Protein AF-A0A1V5QJ56-F1 (afdb_monomer)

Structure (mmCIF, N/CA/C/O backbone):
data_AF-A0A1V5QJ56-F1
#
_entry.id   AF-A0A1V5QJ56-F1
#
loop_
_atom_site.group_PDB
_atom_site.id
_atom_site.type_symbol
_atom_site.label_atom_id
_atom_site.label_alt_id
_atom_site.label_comp_id
_atom_site.label_asym_id
_atom_site.label_entity_id
_atom_site.label_seq_id
_atom_site.pdbx_PDB_ins_code
_atom_site.Cartn_x
_atom_site.Cartn_y
_atom_site.Cartn_z
_atom_site.occupancy
_atom_site.B_iso_or_equiv
_atom_site.auth_seq_id
_atom_site.auth_comp_id
_atom_site.auth_asym_id
_atom_site.auth_atom_id
_atom_site.pdbx_PDB_model_num
ATOM 1 N N . MET A 1 1 ? -14.984 8.067 2.468 1.00 71.88 1 MET A N 1
ATOM 2 C CA . MET A 1 1 ? -14.619 6.784 3.103 1.00 71.88 1 MET A CA 1
ATOM 3 C C . MET A 1 1 ? -14.976 6.871 4.577 1.00 71.88 1 MET A C 1
ATOM 5 O O . MET A 1 1 ? -14.774 7.929 5.167 1.00 71.88 1 MET A O 1
ATOM 9 N N . LYS A 1 2 ? -15.603 5.837 5.146 1.00 90.75 2 LYS A N 1
ATOM 10 C CA . LYS A 1 2 ? -15.936 5.824 6.579 1.00 90.75 2 LYS A CA 1
ATOM 11 C C . LYS A 1 2 ? -14.743 5.266 7.342 1.00 90.75 2 LYS A C 1
ATOM 13 O O . LYS A 1 2 ? -14.148 4.298 6.891 1.00 90.75 2 LYS A O 1
ATOM 18 N N . LYS A 1 3 ? -14.412 5.871 8.477 1.00 95.69 3 LYS A N 1
ATOM 19 C CA . LYS A 1 3 ? -13.361 5.386 9.371 1.00 95.69 3 LYS A CA 1
ATOM 20 C C . LYS A 1 3 ? -13.982 4.612 10.526 1.00 95.69 3 LYS A C 1
ATOM 22 O O . LYS A 1 3 ? -15.116 4.888 10.922 1.00 95.69 3 LYS A O 1
ATOM 27 N N . ILE A 1 4 ? -13.234 3.651 11.040 1.00 97.38 4 ILE A N 1
ATOM 28 C CA . ILE A 1 4 ? -13.479 3.000 12.321 1.00 97.38 4 ILE A CA 1
ATOM 29 C C . ILE A 1 4 ? -12.222 3.115 13.173 1.00 97.38 4 ILE A C 1
ATOM 31 O O . ILE A 1 4 ? -11.107 3.195 12.662 1.00 97.38 4 ILE A O 1
ATOM 35 N N . TYR A 1 5 ? -12.431 3.131 14.477 1.00 97.94 5 TYR A N 1
ATOM 36 C CA . TYR A 1 5 ? -11.402 3.370 15.472 1.00 97.94 5 TYR A CA 1
ATOM 37 C C . TYR A 1 5 ? -11.338 2.150 16.372 1.00 97.94 5 TYR A C 1
ATOM 39 O O . TYR A 1 5 ? -12.340 1.794 16.997 1.00 97.94 5 TYR A O 1
ATOM 47 N N . ALA A 1 6 ? -10.196 1.476 16.388 1.00 97.75 6 ALA A N 1
ATOM 48 C CA . ALA A 1 6 ? -10.000 0.266 17.157 1.00 97.75 6 ALA A CA 1
ATOM 49 C C . ALA A 1 6 ? -9.249 0.569 18.449 1.00 97.75 6 ALA A C 1
ATOM 51 O O . ALA A 1 6 ? -8.150 1.120 18.434 1.00 97.75 6 ALA A O 1
ATOM 52 N N . VAL A 1 7 ? -9.833 0.143 19.563 1.00 97.50 7 VAL A N 1
ATOM 53 C CA . VAL A 1 7 ? -9.115 0.022 20.831 1.00 97.50 7 VAL A CA 1
ATOM 54 C C . VAL A 1 7 ? -8.505 -1.369 20.865 1.00 97.50 7 VAL A C 1
ATOM 56 O O . VAL A 1 7 ? -9.205 -2.366 20.662 1.00 97.50 7 VAL A O 1
ATOM 59 N N . ASN A 1 8 ? -7.206 -1.440 21.116 1.00 96.81 8 ASN A N 1
ATOM 60 C CA . ASN A 1 8 ? -6.444 -2.678 21.179 1.00 96.81 8 ASN A CA 1
ATOM 61 C C . ASN A 1 8 ? -5.647 -2.745 22.494 1.00 96.81 8 ASN A C 1
ATOM 63 O O . ASN A 1 8 ? -5.526 -1.755 23.215 1.00 96.81 8 ASN A O 1
ATOM 67 N N . SER A 1 9 ? -5.181 -3.938 22.852 1.00 95.88 9 SER A N 1
ATOM 68 C CA . SER A 1 9 ? -4.473 -4.199 24.111 1.00 95.88 9 SER A CA 1
ATOM 69 C C . SER A 1 9 ? -3.465 -5.330 23.941 1.00 95.88 9 SER A C 1
ATOM 71 O O . SER A 1 9 ? -3.607 -6.180 23.054 1.00 95.88 9 SER A O 1
ATOM 73 N N . GLY A 1 10 ? -2.461 -5.346 24.817 1.00 93.25 10 GLY A N 1
ATOM 74 C CA . GLY A 1 10 ? -1.349 -6.287 24.776 1.00 93.25 10 GLY A CA 1
ATOM 75 C C . GLY 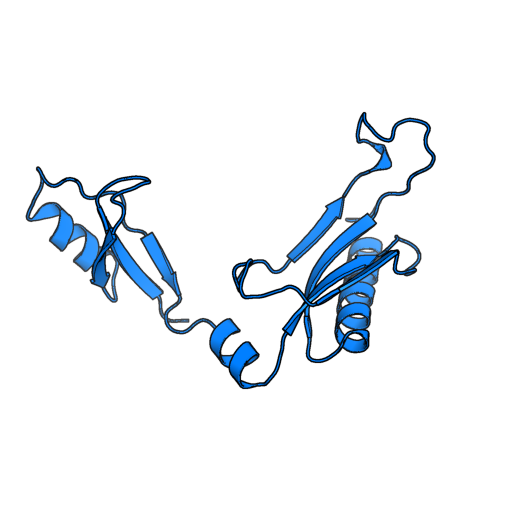A 1 10 ? -0.291 -5.900 23.743 1.00 93.25 10 GLY A C 1
ATOM 76 O O . GLY A 1 10 ? -0.356 -4.857 23.096 1.00 93.25 10 GLY A O 1
ATOM 77 N N . CYS A 1 11 ? 0.712 -6.752 23.574 1.00 89.94 11 CYS A N 1
ATOM 78 C CA . CYS A 1 11 ? 1.814 -6.548 22.648 1.00 89.94 11 CYS A CA 1
ATOM 79 C C . CYS A 1 11 ? 2.239 -7.874 22.010 1.00 89.94 11 CYS A C 1
ATOM 81 O O . CYS A 1 11 ? 2.139 -8.936 22.620 1.00 89.94 11 CYS A O 1
ATOM 83 N N . TYR A 1 12 ? 2.741 -7.807 20.777 1.00 84.94 12 TYR A N 1
ATOM 84 C CA . TYR A 1 12 ? 3.377 -8.908 20.044 1.00 84.94 12 TYR A CA 1
ATOM 85 C C . TYR A 1 12 ? 2.607 -10.250 20.065 1.00 84.94 12 TYR A C 1
ATOM 87 O O . TYR A 1 12 ? 1.840 -10.525 19.148 1.00 84.94 12 TYR A O 1
ATOM 95 N N . SER A 1 13 ? 2.784 -11.074 21.104 1.00 89.94 13 SER A N 1
ATOM 96 C CA . SER A 1 13 ? 2.168 -12.400 21.255 1.00 89.94 13 SER A CA 1
ATOM 97 C C . SER A 1 13 ? 0.754 -12.397 21.849 1.00 89.94 13 SER A C 1
ATOM 99 O O . SER A 1 13 ? 0.063 -13.406 21.728 1.00 89.94 13 SER A O 1
ATOM 101 N N . ASN A 1 14 ? 0.320 -11.324 22.520 1.00 91.62 14 ASN A N 1
ATOM 102 C CA . ASN A 1 14 ? -1.020 -11.226 23.125 1.00 91.62 14 ASN A CA 1
ATOM 103 C C . ASN A 1 14 ? -1.822 -10.002 22.646 1.00 91.62 14 ASN A C 1
ATOM 105 O O . ASN A 1 14 ? -2.818 -9.636 23.277 1.00 91.62 14 ASN A O 1
ATOM 109 N N . TYR A 1 15 ? -1.388 -9.389 21.540 1.00 94.81 15 TYR A N 1
ATOM 110 C CA . TYR A 1 15 ? -2.109 -8.297 20.895 1.00 94.81 15 TYR A CA 1
ATOM 111 C C . TYR A 1 15 ? -3.522 -8.739 20.494 1.00 94.81 15 TYR A C 1
ATOM 113 O O . TYR A 1 15 ? -3.707 -9.795 19.882 1.00 94.81 15 TYR A O 1
ATOM 121 N N . ARG A 1 16 ? -4.523 -7.917 20.819 1.00 94.81 16 ARG A N 1
ATOM 122 C CA . ARG A 1 16 ? -5.921 -8.150 20.440 1.00 94.81 16 ARG A CA 1
ATOM 123 C C . ARG A 1 16 ? -6.686 -6.848 20.236 1.00 94.81 16 ARG A C 1
ATOM 125 O O . ARG A 1 16 ? -6.473 -5.879 20.962 1.00 94.81 16 ARG A O 1
ATOM 132 N N . ILE A 1 17 ? -7.648 -6.874 19.315 1.00 96.69 17 ILE A N 1
ATOM 133 C CA . ILE A 1 17 ? -8.679 -5.836 19.204 1.00 96.69 17 ILE A CA 1
ATOM 134 C C . ILE A 1 17 ? -9.714 -6.064 20.305 1.00 96.69 17 ILE A C 1
ATOM 136 O O . ILE A 1 17 ? -10.266 -7.156 20.430 1.00 96.69 17 ILE A O 1
ATOM 140 N N . VAL A 1 18 ? -9.972 -5.030 21.099 1.00 96.69 18 VAL A N 1
ATOM 141 C CA . VAL A 1 18 ? -10.925 -5.064 22.214 1.00 96.69 18 VAL A CA 1
ATOM 142 C C . VAL A 1 18 ? -12.287 -4.540 21.773 1.00 96.69 18 VAL A C 1
ATOM 144 O O . VAL A 1 18 ? -13.311 -5.147 22.079 1.00 96.69 18 VAL A O 1
ATOM 147 N N . ALA A 1 19 ? -12.308 -3.420 21.049 1.00 96.94 19 ALA A N 1
ATOM 148 C CA . ALA A 1 19 ? -13.539 -2.770 20.616 1.00 96.94 19 ALA A CA 1
ATOM 149 C C . ALA A 1 19 ? -13.328 -1.940 19.343 1.00 96.94 19 ALA A C 1
ATOM 151 O O . ALA A 1 19 ? -12.219 -1.485 19.061 1.00 96.94 19 ALA A O 1
ATOM 152 N N . LEU A 1 20 ? -14.413 -1.731 18.591 1.00 98.00 20 LEU A N 1
ATOM 153 C CA . LEU A 1 20 ? -14.453 -0.911 17.380 1.00 98.00 20 LEU A CA 1
ATOM 154 C C . LEU A 1 20 ? -15.501 0.194 17.533 1.00 98.00 20 LEU A C 1
ATOM 156 O O . LEU A 1 20 ? -16.638 -0.069 17.929 1.00 98.00 20 LEU A O 1
ATOM 160 N N . PHE A 1 21 ? -15.135 1.416 17.160 1.00 98.06 21 PHE A N 1
ATOM 161 C CA . PHE A 1 21 ? -15.982 2.601 17.266 1.00 98.06 21 PHE A CA 1
ATOM 162 C C . PHE A 1 21 ? -16.102 3.323 15.928 1.00 98.06 21 PHE A C 1
ATOM 164 O O . PHE A 1 21 ? -15.207 3.280 15.091 1.00 98.06 21 PHE A O 1
ATOM 171 N N . SER A 1 22 ? -17.219 4.022 15.731 1.00 97.06 22 SER A N 1
ATOM 172 C CA . SER A 1 22 ? -17.451 4.856 14.546 1.00 97.06 22 SER A CA 1
ATOM 173 C C . SER A 1 22 ? -16.870 6.268 14.665 1.00 97.06 22 SER A C 1
ATOM 175 O O . SER A 1 22 ? -16.850 6.991 13.673 1.00 97.06 22 SER A O 1
ATOM 177 N N . THR A 1 23 ? -16.461 6.686 15.867 1.00 96.88 23 THR A N 1
ATOM 178 C CA . THR A 1 23 ? -15.829 7.988 16.130 1.00 96.88 23 THR A CA 1
ATOM 179 C C . THR A 1 23 ? -14.667 7.814 17.115 1.00 96.88 23 THR A C 1
ATOM 181 O O . THR A 1 23 ? -14.726 6.899 17.948 1.00 96.88 23 THR A O 1
ATOM 184 N N . PRO A 1 24 ? -13.615 8.648 17.037 1.00 97.00 24 PRO A N 1
ATOM 185 C CA . PRO A 1 24 ? -12.453 8.519 17.912 1.00 97.00 24 PRO A CA 1
ATOM 186 C C . PRO A 1 24 ? -12.775 8.899 19.362 1.00 97.00 24 PRO A C 1
ATOM 188 O O . PRO A 1 24 ? -12.227 8.296 20.280 1.00 97.00 24 PRO A O 1
ATOM 191 N N . GLU A 1 25 ? -13.710 9.825 19.591 1.00 97.81 25 GLU A N 1
ATOM 192 C CA . GLU A 1 25 ? -14.078 10.289 20.936 1.00 97.81 25 GLU A CA 1
ATOM 193 C C . GLU A 1 25 ? -14.653 9.142 21.772 1.00 97.81 25 GLU A C 1
ATOM 195 O O . GLU A 1 25 ? -14.270 8.958 22.922 1.00 97.81 25 GLU A O 1
ATOM 200 N N . ARG A 1 26 ? -15.498 8.291 21.174 1.00 97.81 26 ARG A N 1
ATOM 201 C CA . ARG A 1 26 ? -16.074 7.130 21.872 1.00 97.81 26 ARG A CA 1
ATOM 202 C C . ARG A 1 26 ? -15.025 6.072 22.209 1.00 97.81 26 ARG A C 1
ATOM 204 O O . ARG A 1 26 ? -15.147 5.409 23.235 1.00 97.81 26 ARG A O 1
ATOM 211 N N . ALA A 1 27 ? -14.012 5.910 21.356 1.00 97.44 27 ALA A N 1
ATOM 212 C CA . ALA A 1 27 ? -12.888 5.021 21.634 1.00 97.44 27 ALA A CA 1
ATOM 213 C C . ALA A 1 27 ? -12.062 5.536 22.823 1.00 97.44 27 ALA A C 1
ATOM 215 O O . ALA A 1 27 ? -11.726 4.768 23.722 1.00 97.44 27 ALA A O 1
ATOM 216 N N . GLN A 1 28 ? -11.808 6.847 22.864 1.00 97.19 28 GLN A N 1
ATOM 217 C CA . GLN A 1 28 ? -11.095 7.495 23.964 1.00 97.19 28 GLN A CA 1
ATOM 218 C C . GLN A 1 28 ? -11.882 7.442 25.279 1.00 97.19 28 GLN A C 1
ATOM 220 O O . GLN A 1 28 ? -11.311 7.087 26.306 1.00 97.19 28 GLN A O 1
ATOM 225 N N . GLU A 1 29 ? -13.188 7.724 25.260 1.00 97.31 29 GLU A N 1
ATOM 226 C CA . GLU A 1 29 ? -14.067 7.590 26.433 1.00 97.31 29 GLU A CA 1
ATOM 227 C C . GLU A 1 29 ? -14.067 6.156 26.981 1.00 97.31 29 GLU A C 1
ATOM 229 O O . GLU A 1 29 ? -13.992 5.951 28.193 1.00 97.31 29 GLU A O 1
ATOM 234 N N . PHE A 1 30 ? -14.102 5.156 26.092 1.00 97.25 30 PHE A N 1
ATOM 235 C CA . PHE A 1 30 ? -14.030 3.747 26.473 1.00 97.25 30 PHE A CA 1
ATOM 236 C C . PHE A 1 30 ? -12.708 3.400 27.169 1.00 97.25 30 PHE A C 1
ATOM 238 O O . PHE A 1 30 ? -12.720 2.716 28.192 1.00 97.25 30 PHE A O 1
ATOM 245 N N . MET A 1 31 ? -11.577 3.888 26.650 1.00 96.75 31 MET A N 1
ATOM 246 C CA . MET A 1 31 ? -10.273 3.694 27.289 1.00 96.75 31 MET A CA 1
ATOM 247 C C . MET A 1 31 ? -10.190 4.417 28.638 1.00 96.75 31 MET A C 1
ATOM 249 O O . MET A 1 31 ? -9.750 3.835 29.625 1.00 96.75 31 MET A O 1
ATOM 253 N N . ALA A 1 32 ? -10.669 5.662 28.701 1.00 96.44 32 ALA A N 1
ATOM 254 C CA . ALA A 1 32 ? -10.630 6.490 29.903 1.00 96.44 32 ALA A CA 1
ATOM 255 C C . ALA A 1 32 ? -11.478 5.929 31.058 1.00 96.44 32 ALA A C 1
ATOM 257 O O . ALA A 1 32 ? -11.185 6.204 32.220 1.00 96.44 32 ALA A O 1
ATOM 258 N N . ALA A 1 33 ? -12.503 5.124 30.762 1.00 96.88 33 ALA A N 1
ATOM 259 C CA . ALA A 1 33 ? -13.312 4.451 31.777 1.00 96.88 33 ALA A CA 1
ATOM 260 C C . ALA A 1 33 ? -12.533 3.383 32.573 1.00 96.88 33 ALA A C 1
ATOM 262 O O . ALA A 1 33 ? -12.973 3.000 33.657 1.00 96.88 33 ALA A O 1
ATOM 263 N N . VAL A 1 34 ? -11.393 2.903 32.057 1.00 94.50 34 VAL A N 1
ATOM 264 C CA . VAL A 1 34 ? -10.532 1.909 32.717 1.00 94.50 34 VAL A CA 1
ATOM 265 C C . VAL A 1 34 ? -9.066 2.371 32.638 1.00 94.50 34 VAL A C 1
ATOM 267 O O . VAL A 1 34 ? -8.288 1.821 31.859 1.00 94.50 34 VAL A O 1
ATOM 270 N N . PRO A 1 35 ? -8.670 3.389 33.424 1.00 90.44 35 PRO A N 1
ATOM 271 C CA . PRO A 1 35 ? -7.371 4.054 33.279 1.00 90.44 35 PRO A CA 1
ATOM 272 C C . PRO A 1 35 ? -6.167 3.149 33.582 1.00 90.44 35 PRO A C 1
ATOM 274 O O . PRO A 1 35 ? -5.085 3.393 33.061 1.00 90.44 35 PRO A O 1
ATOM 277 N N . ASP A 1 36 ? -6.360 2.094 34.379 1.00 93.69 36 ASP A N 1
ATOM 278 C CA . ASP A 1 36 ? -5.315 1.121 34.729 1.00 93.69 36 ASP A CA 1
ATOM 279 C C . ASP A 1 36 ? -5.252 -0.075 33.752 1.00 93.69 36 ASP A C 1
ATOM 281 O O . ASP A 1 36 ? -4.551 -1.057 34.004 1.00 93.69 36 ASP A O 1
ATOM 285 N N . SER A 1 37 ? -6.024 -0.039 32.658 1.00 90.88 37 SER A N 1
ATOM 286 C CA . SER A 1 37 ? -6.019 -1.085 31.630 1.00 90.88 37 SER A CA 1
ATOM 287 C C . SER A 1 37 ? -4.720 -1.085 30.821 1.00 90.88 37 SER A C 1
ATOM 289 O O . SER A 1 37 ? -4.062 -0.062 30.657 1.00 90.88 37 SER A O 1
ATOM 291 N N . ASP A 1 38 ? -4.404 -2.224 30.210 1.00 93.06 38 ASP A N 1
ATOM 292 C CA . ASP A 1 38 ? -3.288 -2.404 29.275 1.00 93.06 38 ASP A CA 1
ATOM 293 C C . ASP A 1 38 ? -3.649 -2.000 27.829 1.00 93.06 38 ASP A C 1
ATOM 295 O O . ASP A 1 38 ? -3.184 -2.616 26.865 1.00 93.06 38 ASP A O 1
ATOM 299 N N . TYR A 1 39 ? -4.528 -1.004 27.666 1.00 95.00 39 TYR A N 1
ATOM 300 C CA . TYR A 1 39 ? -4.883 -0.495 26.343 1.00 95.00 39 TYR A CA 1
ATOM 301 C C . TYR A 1 39 ? -3.695 0.239 25.718 1.00 95.00 39 TYR A C 1
ATOM 303 O O . TYR A 1 39 ? -3.020 1.021 26.385 1.00 95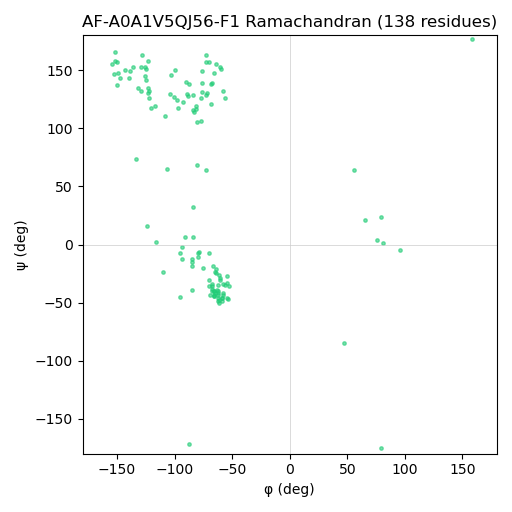.00 39 TYR A O 1
ATOM 311 N N . ASN A 1 40 ? -3.477 0.013 24.424 1.00 93.94 40 ASN A N 1
ATOM 312 C CA . ASN A 1 40 ? -2.573 0.839 23.627 1.00 93.94 40 ASN A CA 1
ATOM 313 C C . ASN A 1 40 ? -3.338 2.040 23.045 1.00 93.94 40 ASN A C 1
ATOM 315 O O . ASN A 1 40 ? -4.512 2.256 23.350 1.00 93.94 40 ASN A O 1
ATOM 319 N N . ASP A 1 41 ? -2.689 2.792 22.156 1.00 93.06 41 ASP A N 1
ATOM 320 C CA . ASP A 1 41 ? -3.318 3.885 21.419 1.00 93.06 41 ASP A CA 1
ATOM 321 C C . ASP A 1 41 ? -4.444 3.411 20.484 1.00 93.06 41 ASP A C 1
ATOM 323 O O . ASP A 1 41 ? -4.471 2.271 20.009 1.00 93.06 41 ASP A O 1
ATOM 327 N N . VAL A 1 42 ? -5.370 4.328 20.190 1.00 96.00 42 VAL A N 1
ATOM 328 C CA . VAL A 1 42 ? -6.454 4.105 19.227 1.00 96.00 42 VAL A CA 1
ATOM 329 C C . VAL A 1 42 ? -5.879 3.997 17.817 1.00 96.00 42 VAL A C 1
ATOM 331 O O . VAL A 1 42 ? -5.290 4.945 17.300 1.00 96.00 42 VAL A O 1
ATOM 334 N N . GLU A 1 43 ? -6.121 2.863 17.168 1.00 96.38 43 GLU A N 1
ATOM 335 C CA . GLU A 1 43 ? -5.764 2.650 15.768 1.00 96.38 43 GLU A CA 1
ATOM 336 C C . GLU A 1 43 ? -6.914 3.068 14.847 1.00 96.38 43 GLU A C 1
ATOM 338 O O . GLU A 1 43 ? -8.089 2.820 15.126 1.00 96.38 43 GLU A O 1
ATOM 343 N N . GLU A 1 44 ? -6.582 3.700 13.725 1.00 96.50 44 GLU A N 1
ATOM 344 C CA . GLU A 1 44 ? -7.554 4.143 12.732 1.00 96.50 44 GLU A CA 1
ATOM 345 C C . GLU A 1 44 ? -7.536 3.216 11.516 1.00 96.50 44 GLU A C 1
ATOM 347 O O . GLU A 1 44 ? -6.487 2.976 10.919 1.00 96.50 44 GLU A O 1
ATOM 352 N N . PHE A 1 45 ? -8.715 2.751 11.106 1.00 94.25 45 PHE A N 1
ATOM 353 C CA . PHE A 1 45 ? -8.884 1.942 9.906 1.00 94.25 45 PHE A CA 1
ATOM 354 C C . PHE A 1 45 ? -9.978 2.500 9.010 1.00 94.25 45 PHE A C 1
ATOM 356 O O . PHE A 1 45 ? -10.957 3.105 9.456 1.00 94.25 45 PHE A O 1
ATOM 363 N N . GLU A 1 46 ? -9.853 2.226 7.719 1.00 92.94 46 GLU A N 1
ATOM 364 C CA . GLU A 1 46 ? -10.951 2.411 6.789 1.00 92.94 46 GLU A CA 1
ATOM 365 C C . GLU A 1 46 ? -11.980 1.279 6.932 1.00 92.94 46 GLU A C 1
ATOM 367 O O . GLU A 1 46 ? -11.646 0.094 6.916 1.00 92.94 46 GLU A O 1
ATOM 372 N N . LEU A 1 47 ? -13.257 1.645 7.035 1.00 93.38 47 LEU A N 1
ATOM 373 C CA . LEU A 1 47 ? -14.368 0.707 6.990 1.00 93.38 47 LEU A CA 1
ATOM 374 C C . LEU A 1 47 ? -14.705 0.362 5.541 1.00 93.38 47 LEU A C 1
ATOM 376 O O . LEU A 1 47 ? -15.178 1.224 4.800 1.00 93.38 47 LEU A O 1
ATOM 380 N N . ASN A 1 48 ? -14.580 -0.923 5.207 1.00 90.81 48 ASN A N 1
ATOM 381 C CA . ASN A 1 48 ? -14.813 -1.467 3.867 1.00 90.81 48 ASN A CA 1
ATOM 382 C C . ASN A 1 48 ? -13.940 -0.767 2.813 1.00 90.81 48 ASN A C 1
ATOM 384 O O . ASN A 1 48 ? -14.489 -0.103 1.933 1.00 90.81 48 ASN A O 1
ATOM 388 N N . PRO A 1 49 ? -12.604 -0.898 2.908 1.00 90.06 49 PRO A N 1
ATOM 389 C CA . PRO A 1 49 ? -11.708 -0.253 1.963 1.00 90.06 49 PRO A CA 1
ATOM 390 C C . PRO A 1 49 ? -11.972 -0.725 0.536 1.00 90.06 49 PRO A C 1
ATOM 392 O O . PRO A 1 49 ? -12.351 -1.881 0.313 1.00 90.06 49 PRO A O 1
ATOM 395 N N . ASP A 1 50 ? -11.702 0.148 -0.434 1.00 88.69 50 ASP A N 1
ATOM 396 C CA . ASP A 1 50 ? -11.917 -0.128 -1.861 1.00 88.69 50 ASP A CA 1
ATOM 397 C C . ASP A 1 50 ? -11.207 -1.411 -2.328 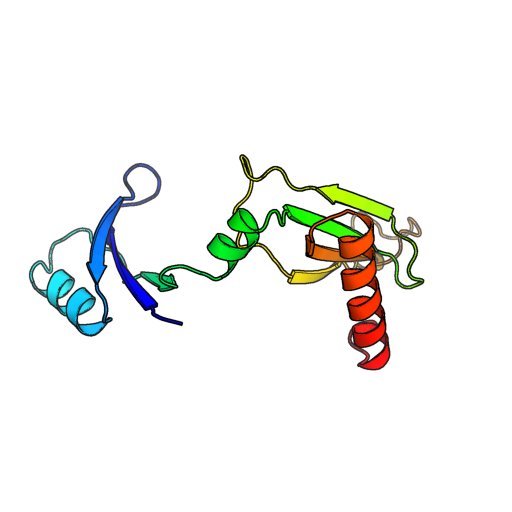1.00 88.69 50 ASP A C 1
ATOM 399 O O . ASP A 1 50 ? -11.690 -2.105 -3.224 1.00 88.69 50 ASP A O 1
ATOM 403 N N . THR A 1 51 ? -10.105 -1.796 -1.673 1.00 89.31 51 THR A N 1
ATOM 404 C CA . THR A 1 51 ? -9.391 -3.059 -1.927 1.00 89.31 51 THR A CA 1
ATOM 405 C C . THR A 1 51 ? -10.302 -4.288 -1.827 1.00 89.31 51 THR A C 1
ATOM 407 O O . THR A 1 51 ? -10.132 -5.232 -2.600 1.00 89.31 51 THR A O 1
ATOM 410 N N . ALA A 1 52 ? -11.318 -4.275 -0.958 1.00 87.69 52 ALA A N 1
ATOM 411 C CA . ALA A 1 52 ? -12.300 -5.353 -0.860 1.00 87.69 52 ALA A CA 1
ATOM 412 C C . ALA A 1 52 ? -13.166 -5.476 -2.132 1.00 87.69 52 ALA A C 1
ATOM 414 O O . ALA A 1 52 ? -13.422 -6.589 -2.603 1.00 87.69 52 ALA A O 1
ATOM 415 N N . ASP A 1 53 ? -13.580 -4.350 -2.728 1.00 90.31 53 ASP A N 1
ATOM 416 C CA . ASP A 1 53 ? -14.307 -4.338 -4.008 1.00 90.31 53 ASP A CA 1
ATOM 417 C C . ASP A 1 53 ? -13.412 -4.805 -5.163 1.00 90.31 53 ASP A C 1
ATOM 419 O O . ASP A 1 53 ? -13.838 -5.588 -6.018 1.00 90.31 53 ASP A O 1
ATOM 423 N N . MET A 1 54 ? -12.142 -4.393 -5.164 1.00 91.38 54 MET A N 1
ATOM 424 C CA . MET A 1 54 ? -11.176 -4.799 -6.188 1.00 91.38 54 MET A CA 1
ATOM 425 C C . MET A 1 54 ? -11.000 -6.321 -6.233 1.00 91.38 54 MET A C 1
ATOM 427 O O . MET A 1 54 ? -11.089 -6.916 -7.312 1.00 91.38 54 MET A O 1
ATOM 431 N N . ILE A 1 55 ? -10.841 -6.961 -5.072 1.00 90.38 55 ILE A N 1
ATOM 432 C CA . ILE A 1 55 ? -10.741 -8.424 -4.959 1.00 90.38 55 ILE A CA 1
ATOM 433 C C . ILE A 1 55 ? -12.003 -9.084 -5.521 1.00 90.38 55 ILE A C 1
ATOM 435 O O . ILE A 1 55 ? -11.920 -9.964 -6.379 1.00 90.38 55 ILE A O 1
ATOM 439 N N . LYS A 1 56 ? -13.187 -8.611 -5.110 1.00 91.88 56 LYS A N 1
ATOM 440 C CA . LYS A 1 56 ? -14.473 -9.138 -5.594 1.00 91.88 56 LYS A CA 1
ATOM 441 C C . LYS A 1 56 ? -14.613 -9.036 -7.116 1.00 91.88 56 LYS A C 1
ATOM 443 O O . LYS A 1 56 ? -15.224 -9.898 -7.744 1.00 91.88 56 LYS A O 1
ATOM 448 N N . ARG A 1 57 ? -14.045 -7.995 -7.725 1.00 94.44 57 ARG A N 1
ATOM 449 C CA . ARG A 1 57 ? -14.067 -7.756 -9.179 1.00 94.44 57 ARG A CA 1
ATOM 450 C C . ARG A 1 57 ? -12.975 -8.505 -9.949 1.00 94.44 57 ARG A C 1
ATOM 452 O O . ARG A 1 57 ? -12.844 -8.283 -11.160 1.00 94.44 57 ARG A O 1
ATOM 459 N N . GLY A 1 58 ? -12.217 -9.371 -9.275 1.00 93.62 58 GLY A N 1
ATOM 460 C CA . GLY A 1 58 ? -11.187 -10.222 -9.866 1.00 93.62 58 GLY A CA 1
ATOM 461 C C . GLY A 1 58 ? -9.869 -9.503 -10.147 1.00 93.62 58 GLY A C 1
ATOM 462 O O . GLY A 1 58 ? -9.132 -9.920 -11.036 1.00 93.62 58 GLY A O 1
ATOM 463 N N . TYR A 1 59 ? -9.578 -8.400 -9.453 1.00 95.44 59 TYR A N 1
ATOM 464 C CA . TYR A 1 59 ? -8.245 -7.806 -9.506 1.00 95.44 59 TYR A CA 1
ATOM 465 C C . TYR A 1 59 ? -7.270 -8.621 -8.658 1.00 95.44 59 TYR A C 1
ATOM 467 O O . TYR A 1 59 ? -7.636 -9.210 -7.644 1.00 95.44 59 TYR A O 1
ATOM 475 N N . SER A 1 60 ? -6.010 -8.619 -9.074 1.00 94.81 60 SER A N 1
ATOM 476 C CA . SER A 1 60 ? -4.884 -9.155 -8.317 1.00 94.81 60 SER A CA 1
ATOM 477 C C . SER A 1 60 ? -3.831 -8.079 -8.114 1.00 94.81 60 SER A C 1
ATOM 479 O O . SER A 1 60 ? -3.784 -7.097 -8.859 1.00 94.81 60 SER A O 1
ATOM 481 N N . LEU A 1 61 ? -2.999 -8.264 -7.096 1.00 95.19 61 LEU A N 1
ATOM 482 C CA . LEU A 1 61 ? -1.887 -7.375 -6.808 1.00 95.19 61 LEU A CA 1
ATOM 483 C C . LEU A 1 61 ? -0.652 -7.858 -7.580 1.00 95.19 61 LEU A C 1
ATOM 485 O O . LEU A 1 61 ? -0.312 -9.038 -7.524 1.00 95.19 61 LEU A O 1
ATOM 489 N N . TRP A 1 62 ? 0.009 -6.961 -8.303 1.00 96.88 62 TRP A N 1
ATOM 490 C CA . TRP A 1 62 ? 1.150 -7.265 -9.165 1.00 96.88 62 TRP A CA 1
ATOM 491 C C . TRP A 1 62 ? 2.361 -6.445 -8.752 1.00 96.88 62 TRP A C 1
ATOM 493 O O . TRP A 1 62 ? 2.258 -5.229 -8.608 1.00 96.88 62 TRP A O 1
ATOM 503 N N . SER A 1 63 ? 3.507 -7.105 -8.613 1.00 96.88 63 SER A N 1
ATOM 504 C CA . SER A 1 63 ? 4.813 -6.463 -8.487 1.00 96.88 63 SER A CA 1
ATOM 505 C C . SER A 1 63 ? 5.451 -6.347 -9.869 1.00 96.88 63 SER A C 1
ATOM 507 O O . SER A 1 63 ? 5.666 -7.360 -10.535 1.00 96.88 63 SER A O 1
ATOM 509 N N . VAL A 1 64 ? 5.782 -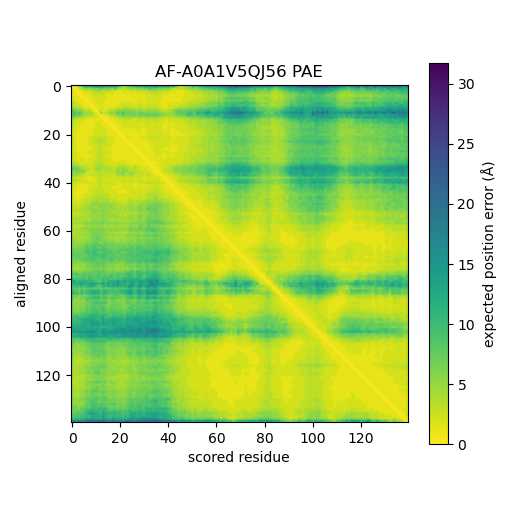5.125 -10.280 1.00 98.44 64 VAL A N 1
ATOM 510 C CA . VAL A 1 64 ? 6.439 -4.820 -11.557 1.00 98.44 64 VAL A CA 1
ATOM 511 C C . VAL A 1 64 ? 7.744 -4.088 -11.282 1.00 98.44 64 VAL A C 1
ATOM 513 O O . VAL A 1 64 ? 7.765 -3.057 -10.604 1.00 98.44 64 VAL A O 1
ATOM 516 N N . HIS A 1 65 ? 8.831 -4.607 -11.835 1.00 98.31 65 HIS A N 1
ATOM 517 C CA . HIS A 1 65 ? 10.142 -3.978 -11.834 1.00 98.31 65 HIS A CA 1
ATOM 518 C C . HIS A 1 65 ? 10.458 -3.490 -13.246 1.00 98.31 65 HIS A C 1
ATOM 520 O O . HIS A 1 65 ? 10.676 -4.291 -14.152 1.00 98.31 65 HIS A O 1
ATOM 526 N N . MET A 1 66 ? 10.473 -2.173 -13.438 1.00 98.38 66 MET A N 1
ATOM 527 C CA . MET A 1 66 ? 10.609 -1.551 -14.754 1.00 98.38 66 MET A CA 1
ATOM 528 C C . MET A 1 66 ? 11.809 -0.613 -14.802 1.00 98.38 66 MET A C 1
ATOM 530 O O . MET A 1 66 ? 11.983 0.235 -13.928 1.00 98.38 66 MET A O 1
ATOM 534 N N . LEU A 1 67 ? 12.638 -0.761 -15.829 1.00 97.31 67 LEU A N 1
ATOM 535 C CA . LEU A 1 67 ? 13.771 0.111 -16.109 1.00 97.31 67 LEU A CA 1
ATOM 536 C C . LEU A 1 67 ? 13.303 1.468 -16.642 1.00 97.31 67 LEU A C 1
ATOM 538 O O . LEU A 1 67 ? 12.176 1.640 -17.110 1.00 97.31 67 LEU A O 1
ATOM 542 N N . ARG A 1 68 ? 14.198 2.458 -16.596 1.00 96.06 68 ARG A N 1
ATOM 543 C CA . ARG A 1 68 ? 13.890 3.832 -17.021 1.00 96.06 68 ARG A CA 1
ATOM 544 C C . ARG A 1 68 ? 13.483 3.931 -18.496 1.00 96.06 68 ARG A C 1
ATOM 546 O O . ARG A 1 68 ? 12.712 4.820 -18.846 1.00 96.06 68 ARG A O 1
ATOM 553 N N . ASP A 1 69 ? 13.966 3.031 -19.348 1.00 95.56 69 ASP A N 1
ATOM 554 C CA . ASP A 1 69 ? 13.629 2.949 -20.776 1.00 95.56 69 ASP A CA 1
ATOM 555 C C . ASP A 1 69 ? 12.270 2.272 -21.058 1.00 95.56 69 ASP A C 1
ATOM 557 O O . ASP A 1 69 ? 11.792 2.318 -22.188 1.00 95.56 69 ASP A O 1
ATOM 561 N N . GLY A 1 70 ? 11.621 1.703 -20.036 1.00 94.81 70 GLY A N 1
ATOM 562 C CA . GLY A 1 70 ? 10.347 0.989 -20.145 1.00 94.81 70 GLY A CA 1
ATOM 563 C C . GLY A 1 70 ? 10.482 -0.530 -20.275 1.00 94.81 70 GLY A C 1
ATOM 564 O O . GLY A 1 70 ? 9.465 -1.223 -20.234 1.00 94.81 70 GLY A O 1
ATOM 565 N N . ASN A 1 71 ? 11.701 -1.069 -20.378 1.00 97.19 71 ASN A N 1
ATOM 566 C CA . ASN A 1 71 ? 11.909 -2.513 -20.344 1.00 97.19 71 ASN A CA 1
ATOM 567 C C . ASN A 1 71 ? 11.569 -3.066 -18.959 1.00 97.19 71 ASN A C 1
ATOM 569 O O . ASN A 1 71 ? 11.903 -2.476 -17.929 1.00 97.19 71 ASN A O 1
ATOM 573 N N . THR A 1 72 ? 10.903 -4.215 -18.928 1.00 97.62 72 THR A N 1
ATOM 574 C CA . THR A 1 72 ? 10.485 -4.845 -17.675 1.00 97.62 72 THR A CA 1
ATOM 575 C C . THR A 1 72 ? 11.483 -5.929 -17.284 1.00 97.62 72 THR A C 1
ATOM 577 O O . THR A 1 72 ? 11.768 -6.820 -18.076 1.00 97.62 72 THR A O 1
ATOM 580 N N . GLU A 1 73 ? 12.041 -5.831 -16.078 1.00 97.00 73 GLU A N 1
ATOM 581 C CA . GLU A 1 73 ? 13.007 -6.795 -15.533 1.00 97.00 73 GLU A CA 1
ATOM 582 C C . GLU A 1 73 ? 12.290 -7.982 -14.883 1.00 97.00 73 GLU A C 1
ATOM 584 O O . GLU A 1 73 ? 12.713 -9.126 -15.026 1.00 97.00 73 GLU A O 1
ATOM 589 N N . SER A 1 74 ? 11.182 -7.717 -14.186 1.00 97.56 74 SER A N 1
ATOM 590 C CA . SER A 1 74 ? 10.319 -8.762 -13.649 1.00 97.56 74 SER A CA 1
ATOM 591 C C . SER A 1 74 ? 8.878 -8.291 -13.497 1.00 97.56 74 SER A C 1
ATOM 593 O O . SER A 1 74 ? 8.604 -7.129 -13.180 1.00 97.56 74 SER A O 1
ATOM 595 N N . VAL A 1 75 ? 7.957 -9.230 -13.696 1.00 98.19 75 VAL A N 1
ATOM 596 C CA . VAL A 1 75 ? 6.544 -9.085 -13.355 1.00 98.19 75 VAL A CA 1
ATOM 597 C C . VAL A 1 75 ? 6.118 -10.325 -12.597 1.00 98.19 75 VAL A C 1
ATOM 599 O O . VAL A 1 75 ? 6.482 -11.439 -12.963 1.00 98.19 75 VAL A O 1
ATOM 602 N N . SER A 1 76 ? 5.391 -10.141 -11.503 1.00 97.00 76 SER A N 1
ATOM 603 C CA . SER A 1 76 ? 4.867 -11.261 -10.727 1.00 97.00 76 SER A CA 1
ATOM 604 C C . SER A 1 76 ? 3.565 -10.882 -10.045 1.00 97.00 76 SER A C 1
ATOM 606 O O . SER A 1 76 ? 3.435 -9.795 -9.478 1.00 97.00 76 SER A O 1
ATOM 608 N N . GLN A 1 77 ? 2.600 -11.793 -10.085 1.00 95.62 77 GLN A N 1
ATOM 609 C CA . GLN A 1 77 ? 1.410 -11.707 -9.253 1.00 95.62 77 GLN A CA 1
ATOM 610 C C . GLN A 1 77 ? 1.813 -12.006 -7.804 1.00 95.62 77 GLN A C 1
ATOM 612 O O . GLN A 1 77 ? 2.516 -12.983 -7.542 1.00 95.62 77 GLN A O 1
ATOM 617 N N . ARG A 1 78 ? 1.403 -11.161 -6.855 1.00 92.44 78 ARG A N 1
ATOM 618 C CA . ARG A 1 78 ? 1.674 -11.390 -5.433 1.00 92.44 78 ARG A CA 1
ATOM 619 C C . ARG A 1 78 ? 0.743 -12.457 -4.874 1.00 92.44 78 ARG A C 1
ATOM 621 O O . ARG A 1 78 ? -0.460 -12.447 -5.129 1.00 92.44 78 ARG A O 1
ATOM 628 N N . ASP A 1 79 ? 1.308 -13.320 -4.038 1.00 88.44 79 ASP A N 1
ATOM 629 C CA . ASP A 1 79 ? 0.549 -14.280 -3.248 1.00 88.44 79 ASP A CA 1
ATOM 630 C C . ASP A 1 79 ? -0.104 -13.578 -2.047 1.00 88.44 79 ASP A C 1
ATOM 632 O O . ASP A 1 79 ? 0.559 -13.2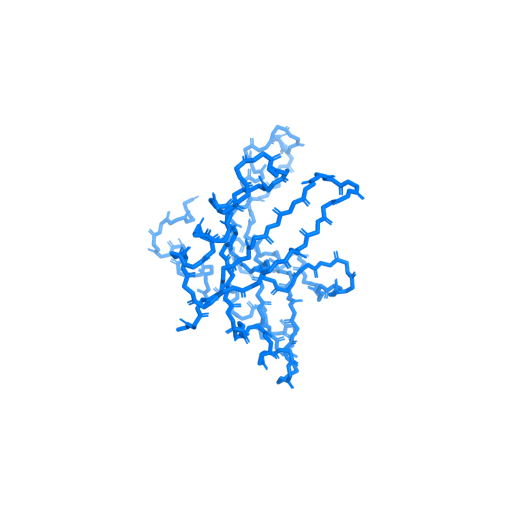03 -1.076 1.00 88.44 79 ASP A O 1
ATOM 636 N N . LEU A 1 80 ? -1.423 -13.390 -2.116 1.00 84.31 80 LEU A N 1
ATOM 637 C CA . LEU A 1 80 ? -2.195 -12.732 -1.060 1.00 84.31 80 LEU A CA 1
ATOM 638 C C . LEU A 1 80 ? -2.321 -13.578 0.219 1.00 84.31 80 LEU A C 1
ATOM 640 O O . LEU A 1 80 ? -2.818 -13.072 1.220 1.00 84.31 80 LEU A O 1
ATOM 644 N N . SER A 1 81 ? -1.869 -14.839 0.220 1.00 81.62 81 SER A N 1
ATOM 645 C CA . SER A 1 81 ? -1.763 -15.632 1.453 1.00 81.62 81 SER A CA 1
ATOM 646 C C . SER A 1 81 ? -0.568 -15.221 2.323 1.00 81.62 81 SER A C 1
ATOM 648 O O . SER A 1 81 ? -0.568 -15.481 3.525 1.00 81.62 81 SER A O 1
ATOM 650 N N . LEU A 1 82 ? 0.430 -14.551 1.734 1.00 73.94 82 LEU A N 1
ATOM 651 C CA . LEU A 1 82 ? 1.665 -14.132 2.404 1.00 73.94 82 LEU A CA 1
ATOM 652 C C . LEU A 1 82 ? 1.757 -12.616 2.604 1.00 73.94 82 LEU A C 1
ATOM 654 O O . LEU A 1 82 ? 2.483 -12.156 3.486 1.00 73.94 82 LEU A O 1
ATOM 658 N N . TYR A 1 83 ? 1.045 -11.834 1.790 1.00 72.25 83 TYR A N 1
ATOM 659 C CA . TYR A 1 83 ? 1.155 -10.377 1.768 1.00 72.25 83 TYR A CA 1
ATOM 660 C C . TYR A 1 83 ? -0.192 -9.682 1.957 1.00 72.25 83 TYR A C 1
ATOM 662 O O . TYR A 1 83 ? -1.222 -10.120 1.448 1.00 72.25 83 TYR A O 1
ATOM 670 N N . GLY A 1 84 ? -0.162 -8.540 2.649 1.00 76.56 84 GLY A N 1
ATOM 671 C CA . GLY A 1 84 ? -1.324 -7.672 2.809 1.00 76.56 84 GLY A CA 1
ATOM 672 C C . GLY A 1 84 ? -1.782 -7.053 1.485 1.00 76.56 84 GLY A C 1
ATOM 673 O O . GLY A 1 84 ? -0.983 -6.729 0.609 1.00 76.56 84 GLY A O 1
ATOM 674 N N . VAL A 1 85 ? -3.090 -6.835 1.365 1.00 84.88 85 VAL A N 1
ATOM 675 C CA . VAL A 1 85 ? -3.755 -6.305 0.158 1.00 84.88 85 VAL A CA 1
ATOM 676 C C . VAL A 1 85 ? -3.629 -4.781 -0.004 1.00 84.88 85 VAL A C 1
ATOM 678 O O . VAL A 1 85 ? -4.052 -4.228 -1.015 1.00 84.88 85 VAL A O 1
ATOM 681 N N . GLY A 1 86 ? -3.075 -4.090 0.996 1.00 80.00 86 GLY A N 1
ATOM 682 C CA . GLY A 1 86 ? -2.931 -2.630 1.014 1.00 80.00 86 GLY A CA 1
ATOM 683 C C . GLY A 1 86 ? -1.577 -2.100 0.531 1.00 80.00 86 GLY A C 1
ATOM 684 O O . GLY A 1 86 ? -1.431 -0.891 0.391 1.00 80.00 86 GLY A O 1
ATOM 685 N N . ASP A 1 87 ? -0.590 -2.965 0.280 1.00 81.19 87 ASP A N 1
ATOM 686 C CA . ASP A 1 87 ? 0.776 -2.559 -0.087 1.00 81.19 87 ASP A CA 1
ATOM 687 C C . ASP A 1 87 ? 0.878 -2.191 -1.579 1.00 81.19 87 ASP A C 1
ATOM 689 O O . ASP A 1 87 ? 1.466 -2.918 -2.380 1.00 81.19 87 ASP A O 1
ATOM 693 N N . VAL A 1 88 ? 0.245 -1.082 -1.967 1.00 90.50 88 VAL A N 1
ATOM 694 C CA . VAL A 1 88 ? 0.326 -0.487 -3.310 1.00 90.50 88 VAL A CA 1
ATOM 695 C C . VAL A 1 88 ? 1.246 0.725 -3.308 1.00 90.50 88 VAL A C 1
ATOM 697 O O . VAL A 1 88 ? 1.292 1.488 -2.346 1.00 90.50 88 VAL A O 1
ATOM 700 N N . GLY A 1 89 ? 1.956 0.946 -4.411 1.00 94.06 89 GLY A N 1
ATOM 701 C CA . GLY A 1 89 ? 2.772 2.144 -4.554 1.00 94.06 89 GLY A CA 1
ATOM 702 C C . GLY A 1 89 ? 3.877 2.019 -5.583 1.00 94.06 89 GLY A C 1
ATOM 703 O O . GLY A 1 89 ? 4.099 0.966 -6.181 1.00 94.06 89 GLY A O 1
ATOM 704 N N . HIS A 1 90 ? 4.587 3.126 -5.758 1.00 96.25 90 HIS A N 1
ATOM 705 C CA . HIS A 1 90 ? 5.663 3.289 -6.721 1.00 96.25 90 HIS A CA 1
ATOM 706 C C . HIS A 1 90 ? 6.884 3.842 -5.999 1.00 96.25 90 HIS A C 1
ATOM 708 O O . HIS A 1 90 ? 6.783 4.802 -5.237 1.00 96.25 90 HIS A O 1
ATOM 714 N N . ARG A 1 91 ? 8.053 3.243 -6.224 1.00 95.50 91 ARG A N 1
ATOM 715 C CA . ARG A 1 91 ? 9.316 3.797 -5.729 1.00 95.50 91 ARG A CA 1
ATOM 716 C C . ARG A 1 91 ? 10.454 3.486 -6.683 1.00 95.50 91 ARG A C 1
ATOM 718 O O . ARG A 1 91 ? 10.535 2.386 -7.231 1.00 95.50 91 ARG A O 1
ATOM 725 N N . ILE A 1 92 ? 11.373 4.432 -6.825 1.00 96.12 92 ILE A N 1
ATOM 726 C CA . ILE A 1 92 ? 12.633 4.187 -7.521 1.00 96.12 92 ILE A CA 1
ATOM 727 C C . ILE A 1 92 ? 13.598 3.558 -6.523 1.00 96.12 92 ILE A C 1
ATOM 729 O O . ILE A 1 92 ? 14.016 4.188 -5.550 1.00 96.12 92 ILE A O 1
ATOM 733 N N . TRP A 1 93 ? 13.996 2.320 -6.781 1.00 94.69 93 TRP A N 1
ATOM 734 C CA . TRP A 1 93 ? 15.132 1.731 -6.102 1.00 94.69 93 TRP A CA 1
ATOM 735 C C . TRP A 1 93 ? 16.416 2.218 -6.775 1.00 94.69 93 TRP A C 1
ATOM 737 O O . TRP A 1 93 ? 16.772 1.787 -7.877 1.00 94.69 93 TRP A O 1
ATOM 747 N N . ARG A 1 94 ? 17.112 3.135 -6.092 1.00 93.31 94 ARG A N 1
ATOM 748 C CA . ARG A 1 94 ? 18.392 3.721 -6.517 1.00 93.31 94 ARG A CA 1
ATOM 749 C C . ARG A 1 94 ? 19.548 2.717 -6.378 1.00 93.31 94 ARG A C 1
ATOM 751 O O . ARG A 1 94 ? 20.451 2.885 -5.559 1.00 93.31 94 ARG A O 1
ATOM 758 N N . ARG A 1 95 ? 19.488 1.623 -7.146 1.00 93.31 95 ARG A N 1
ATOM 759 C CA . ARG A 1 95 ? 20.465 0.519 -7.135 1.00 93.31 95 ARG A CA 1
ATOM 760 C C . ARG A 1 95 ? 21.883 1.011 -7.412 1.00 93.31 95 ARG A C 1
ATOM 762 O O . ARG A 1 95 ? 22.814 0.518 -6.786 1.00 93.31 95 ARG A O 1
ATOM 769 N N . THR A 1 96 ? 22.047 2.023 -8.259 1.00 91.38 96 THR A N 1
ATOM 770 C CA . THR A 1 96 ? 23.355 2.624 -8.574 1.00 91.38 96 THR A CA 1
ATOM 771 C C . THR A 1 96 ? 24.054 3.239 -7.356 1.00 91.38 96 THR A C 1
ATOM 773 O O . THR A 1 96 ? 25.283 3.303 -7.317 1.00 91.38 96 THR A O 1
ATOM 776 N N . GLN A 1 97 ? 23.288 3.653 -6.343 1.00 91.19 97 GLN A N 1
ATOM 777 C CA . GLN A 1 97 ? 23.789 4.253 -5.104 1.00 91.19 97 GLN A CA 1
ATOM 778 C C . GLN A 1 97 ? 23.983 3.219 -3.984 1.00 91.19 97 GLN A C 1
ATOM 780 O O . GLN A 1 97 ? 24.610 3.516 -2.967 1.00 91.19 97 GLN A O 1
ATOM 785 N N . ALA A 1 98 ? 23.466 1.998 -4.149 1.00 90.50 98 ALA A N 1
ATOM 786 C CA . ALA A 1 98 ? 23.577 0.957 -3.139 1.00 90.50 98 ALA A CA 1
ATOM 787 C C . ALA A 1 98 ? 25.020 0.413 -3.074 1.00 90.50 98 ALA A C 1
ATOM 789 O O . ALA A 1 98 ? 25.550 -0.027 -4.101 1.00 90.50 98 ALA A O 1
ATOM 790 N N . PRO A 1 99 ? 25.654 0.339 -1.883 1.00 92.00 99 PRO A N 1
ATOM 791 C CA . PRO A 1 99 ? 27.018 -0.179 -1.742 1.00 92.00 99 PRO A CA 1
ATOM 792 C C . PRO A 1 99 ? 27.221 -1.569 -2.360 1.00 92.00 99 PRO A C 1
ATOM 794 O O . PRO A 1 99 ? 28.257 -1.829 -2.967 1.00 92.00 99 PRO A O 1
ATOM 797 N N . ALA A 1 100 ? 26.205 -2.434 -2.278 1.00 91.19 100 ALA A N 1
ATOM 798 C CA . ALA A 1 100 ? 26.231 -3.789 -2.831 1.00 91.19 100 ALA A CA 1
ATOM 799 C C . ALA A 1 100 ? 26.352 -3.846 -4.369 1.00 91.19 100 ALA A C 1
ATOM 801 O O . ALA A 1 100 ? 26.777 -4.871 -4.907 1.00 91.19 100 ALA A O 1
ATOM 802 N N . TYR A 1 101 ? 25.998 -2.769 -5.080 1.00 88.12 101 TYR A N 1
ATOM 803 C CA . TYR A 1 101 ? 25.952 -2.721 -6.548 1.00 88.12 101 TYR A CA 1
ATOM 804 C C . TYR A 1 101 ? 26.943 -1.733 -7.171 1.00 88.12 101 TYR A C 1
ATOM 806 O O . TYR A 1 101 ? 27.017 -1.618 -8.398 1.00 88.12 101 TYR A O 1
ATOM 814 N N . LYS A 1 102 ? 27.757 -1.061 -6.349 1.00 86.06 102 LYS A N 1
ATOM 815 C CA . LYS A 1 102 ? 28.779 -0.123 -6.819 1.00 86.06 102 LYS A CA 1
ATOM 816 C C . LYS A 1 102 ? 29.736 -0.812 -7.801 1.00 86.06 102 LYS A C 1
ATOM 818 O O . LYS A 1 102 ? 30.304 -1.858 -7.498 1.00 86.06 102 LYS A O 1
ATOM 823 N N . GLY A 1 103 ? 29.898 -0.223 -8.987 1.00 85.62 103 GLY A N 1
ATOM 824 C CA . GLY A 1 103 ? 30.783 -0.738 -10.041 1.00 85.62 103 GLY A CA 1
ATOM 825 C C . GLY A 1 103 ? 30.251 -1.950 -10.816 1.00 85.62 103 GLY A C 1
ATOM 826 O O . GLY A 1 103 ? 30.962 -2.459 -11.674 1.00 85.62 103 GLY A O 1
ATOM 827 N N . ARG A 1 104 ? 29.016 -2.409 -10.558 1.00 91.12 104 ARG A N 1
ATOM 828 C CA . ARG A 1 104 ? 28.422 -3.574 -11.245 1.00 91.12 104 ARG A CA 1
ATOM 829 C C . ARG A 1 104 ? 27.580 -3.226 -12.475 1.00 91.12 104 ARG A C 1
ATOM 831 O O . ARG A 1 104 ? 27.049 -4.127 -13.109 1.00 91.12 104 ARG A O 1
ATOM 838 N N . GLY A 1 105 ? 27.417 -1.938 -12.785 1.00 90.31 105 GLY A N 1
ATOM 839 C CA . GLY A 1 105 ? 26.609 -1.484 -13.924 1.00 90.31 105 GLY A CA 1
ATOM 840 C C . GLY A 1 105 ? 25.111 -1.789 -13.800 1.00 90.31 105 GLY A C 1
ATOM 841 O O . GLY A 1 105 ? 24.421 -1.830 -14.81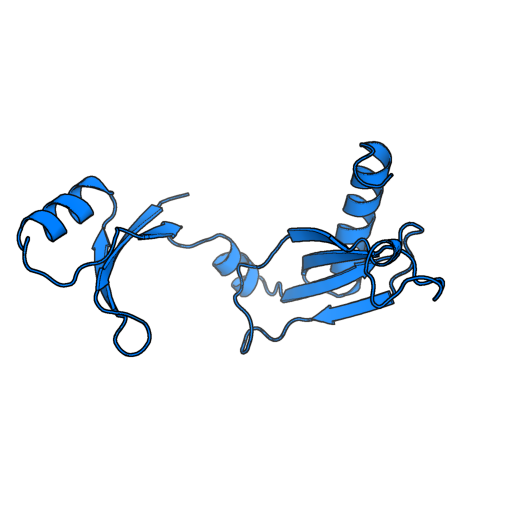1 1.00 90.31 105 GLY A O 1
ATOM 842 N N . ILE A 1 106 ? 24.603 -2.019 -12.583 1.00 92.56 106 ILE A N 1
ATOM 843 C CA . ILE A 1 106 ? 23.184 -2.316 -12.344 1.00 92.56 106 ILE A CA 1
ATOM 844 C C . ILE A 1 106 ? 22.399 -0.991 -12.327 1.00 92.56 106 ILE A C 1
ATOM 846 O O . ILE A 1 106 ? 22.653 -0.165 -11.445 1.00 92.56 106 ILE A O 1
ATOM 850 N N . PRO A 1 107 ? 21.465 -0.764 -13.271 1.00 94.31 107 PRO A N 1
ATOM 851 C CA . PRO A 1 107 ? 20.732 0.498 -13.382 1.00 94.31 107 PRO A CA 1
ATOM 852 C C . PRO A 1 107 ? 19.698 0.657 -12.264 1.00 94.31 107 PRO A C 1
ATOM 854 O O . PRO A 1 107 ? 19.215 -0.331 -11.719 1.00 94.31 107 PRO A O 1
ATOM 857 N N . ASP A 1 108 ? 19.295 1.888 -11.948 1.00 95.44 108 ASP A N 1
ATOM 858 C CA . ASP A 1 108 ? 18.138 2.138 -11.078 1.00 95.44 108 ASP A CA 1
ATOM 859 C C . ASP A 1 108 ? 16.856 1.551 -11.685 1.00 95.44 108 ASP A C 1
ATOM 861 O O . ASP A 1 108 ? 16.736 1.416 -12.905 1.00 95.44 108 ASP A O 1
ATOM 865 N N . ILE A 1 109 ? 15.889 1.206 -10.835 1.00 96.88 109 ILE A N 1
ATOM 866 C CA . ILE A 1 109 ? 14.660 0.541 -11.274 1.00 96.88 109 ILE A CA 1
ATOM 867 C C . ILE A 1 109 ? 13.437 1.075 -10.542 1.00 96.88 109 ILE A C 1
ATOM 869 O O . ILE A 1 109 ? 13.498 1.363 -9.347 1.00 96.88 109 ILE A O 1
ATOM 873 N N . LEU A 1 110 ? 12.316 1.182 -11.246 1.00 97.75 110 LEU A N 1
ATOM 874 C CA . LEU A 1 110 ? 11.020 1.448 -10.644 1.00 97.75 110 LEU A CA 1
ATOM 875 C C . LEU A 1 110 ? 10.447 0.132 -10.152 1.00 97.75 110 LEU A C 1
ATOM 877 O O . LEU A 1 110 ? 10.125 -0.751 -10.944 1.00 97.75 110 LEU A O 1
ATOM 881 N N . THR A 1 111 ? 10.309 0.020 -8.837 1.00 97.38 111 THR A N 1
ATOM 882 C CA . THR A 1 111 ? 9.585 -1.074 -8.200 1.00 97.38 111 THR A CA 1
ATOM 883 C C . THR A 1 111 ? 8.183 -0.578 -7.894 1.00 97.38 111 THR A C 1
ATOM 885 O O . THR A 1 111 ? 8.025 0.383 -7.136 1.00 97.38 111 THR A O 1
ATOM 888 N N . SER A 1 112 ? 7.183 -1.203 -8.502 1.00 97.81 112 SER A N 1
ATOM 889 C CA . SER A 1 112 ? 5.782 -0.830 -8.337 1.00 97.81 112 SER A CA 1
ATOM 890 C C . SER A 1 112 ? 4.951 -2.014 -7.891 1.00 97.81 112 SER A C 1
ATOM 892 O O . SER A 1 112 ? 5.133 -3.116 -8.404 1.00 97.81 112 SER A O 1
ATOM 894 N N . THR A 1 113 ? 4.003 -1.758 -7.000 1.00 96.69 113 THR A N 1
ATOM 895 C CA . THR A 1 113 ? 2.943 -2.701 -6.664 1.00 96.69 113 THR A CA 1
ATOM 896 C C . THR A 1 113 ? 1.603 -2.087 -7.044 1.00 96.69 113 THR A C 1
ATOM 898 O O . THR A 1 113 ? 1.248 -1.023 -6.535 1.00 96.69 113 THR A O 1
ATOM 901 N N . VAL A 1 114 ? 0.869 -2.731 -7.951 1.00 96.88 114 VAL A N 1
ATOM 902 C CA . VAL A 1 114 ? -0.380 -2.198 -8.517 1.00 96.88 114 VAL A CA 1
ATOM 903 C C . VAL A 1 114 ? -1.465 -3.261 -8.586 1.00 96.88 114 VAL A C 1
ATOM 905 O O . VAL A 1 114 ? -1.188 -4.449 -8.735 1.00 96.88 114 VAL A O 1
ATOM 908 N N . TRP A 1 115 ? -2.720 -2.831 -8.525 1.00 96.31 115 TRP A N 1
ATOM 909 C CA . TRP A 1 115 ? -3.850 -3.703 -8.808 1.00 96.31 115 TRP A CA 1
ATOM 910 C C . TRP A 1 115 ? -4.122 -3.777 -10.309 1.00 96.31 115 TRP A C 1
ATOM 912 O O . TRP A 1 115 ? -4.316 -2.754 -10.966 1.00 96.31 115 TRP A O 1
ATOM 922 N N . ALA A 1 116 ? -4.221 -4.990 -10.842 1.00 97.19 116 ALA A N 1
ATOM 923 C CA . ALA A 1 116 ? -4.584 -5.223 -12.234 1.00 97.19 116 ALA A CA 1
ATOM 924 C C . ALA A 1 116 ? -5.276 -6.580 -12.413 1.00 97.19 116 ALA A C 1
ATOM 926 O O . ALA A 1 116 ? -5.124 -7.493 -11.601 1.00 97.19 116 ALA A O 1
ATOM 927 N N . LYS A 1 117 ? -6.043 -6.717 -13.498 1.00 97.00 117 LYS A N 1
ATOM 928 C CA . LYS A 1 117 ? -6.696 -7.984 -13.869 1.00 97.00 117 LYS A CA 1
ATOM 929 C C . LYS A 1 117 ? -5.797 -8.926 -14.670 1.00 97.00 117 LYS A C 1
ATOM 931 O O . LYS A 1 117 ? -6.132 -10.094 -14.811 1.00 97.00 117 LYS A O 1
ATOM 936 N N . SER A 1 118 ? -4.693 -8.419 -15.207 1.00 97.94 118 SER A N 1
ATOM 937 C CA . SER A 1 118 ? -3.719 -9.201 -15.961 1.00 97.94 118 SER A CA 1
ATOM 938 C C . SER A 1 118 ? -2.327 -8.590 -15.836 1.00 97.94 118 SER A C 1
ATOM 940 O O . SER A 1 118 ? -2.181 -7.435 -15.416 1.00 97.94 118 SER A O 1
ATOM 942 N N . GLU A 1 119 ? -1.326 -9.368 -16.231 1.00 98.25 119 GLU A N 1
ATOM 943 C CA . GLU A 1 119 ? 0.071 -8.951 -16.283 1.00 98.25 119 GLU A CA 1
ATOM 944 C C . GLU A 1 119 ? 0.262 -7.733 -17.200 1.00 98.25 119 GLU A C 1
ATOM 946 O O . GLU A 1 119 ? 0.865 -6.734 -16.809 1.00 98.25 119 GLU A O 1
ATOM 951 N N . GLU A 1 120 ? -0.336 -7.759 -18.393 1.00 98.38 120 GLU A N 1
ATOM 952 C CA . GLU A 1 120 ? -0.210 -6.695 -19.395 1.00 98.38 120 GLU A CA 1
ATOM 953 C C . GLU A 1 120 ? -0.801 -5.379 -18.887 1.00 98.38 120 GLU A C 1
ATOM 955 O O . GLU A 1 120 ? -0.235 -4.304 -19.099 1.00 98.38 120 GLU A O 1
ATOM 960 N N . ALA A 1 121 ? -1.933 -5.456 -18.181 1.00 98.31 121 ALA A N 1
ATOM 961 C CA . ALA A 1 121 ? -2.544 -4.290 -17.561 1.00 98.31 121 ALA A CA 1
ATOM 962 C C . ALA A 1 121 ? -1.649 -3.715 -16.450 1.00 98.31 121 ALA A C 1
ATOM 964 O O . ALA A 1 121 ? -1.507 -2.494 -16.369 1.00 98.31 121 ALA A O 1
ATOM 965 N N . ALA A 1 122 ? -1.007 -4.564 -15.639 1.00 98.44 122 ALA A N 1
ATOM 966 C CA . ALA A 1 122 ? -0.068 -4.119 -14.609 1.00 98.44 122 ALA A CA 1
ATOM 967 C C . ALA A 1 122 ? 1.143 -3.397 -15.220 1.00 98.44 122 ALA A C 1
ATOM 969 O O . ALA A 1 122 ? 1.468 -2.280 -14.813 1.00 98.44 122 ALA A O 1
ATOM 970 N N . VAL A 1 123 ? 1.766 -3.995 -16.240 1.00 98.62 123 VAL A N 1
ATOM 971 C CA . VAL A 1 123 ? 2.901 -3.402 -16.966 1.00 98.62 123 VAL A CA 1
ATOM 972 C C . VAL A 1 123 ? 2.514 -2.054 -17.568 1.00 98.62 123 VAL A C 1
ATOM 974 O O . VAL A 1 123 ? 3.260 -1.084 -17.438 1.00 98.62 123 VAL A O 1
ATOM 977 N N . LYS A 1 124 ? 1.328 -1.958 -18.177 1.00 98.44 124 LYS A N 1
ATOM 978 C CA . LYS A 1 124 ? 0.838 -0.710 -18.766 1.00 98.44 124 LYS A CA 1
ATOM 979 C C . LYS A 1 124 ? 0.688 0.402 -17.726 1.00 98.44 124 LYS A C 1
ATOM 981 O O . LYS A 1 124 ? 1.221 1.487 -17.944 1.00 98.44 124 LYS A O 1
ATOM 986 N N . ILE A 1 125 ? 0.016 0.126 -16.603 1.00 98.25 125 ILE A N 1
ATOM 987 C CA . ILE A 1 125 ? -0.166 1.092 -15.503 1.00 98.25 125 ILE A CA 1
ATOM 988 C C . ILE A 1 125 ? 1.195 1.620 -15.035 1.00 98.25 125 ILE A C 1
ATOM 990 O O . ILE A 1 125 ? 1.395 2.825 -14.889 1.00 98.25 125 ILE A O 1
ATOM 994 N N . VAL A 1 126 ? 2.159 0.719 -14.843 1.00 98.38 126 VAL A N 1
ATOM 995 C CA . VAL A 1 126 ? 3.493 1.082 -14.351 1.00 98.38 126 VAL A CA 1
ATOM 996 C C . VAL A 1 126 ? 4.290 1.866 -15.392 1.00 98.38 126 VAL A C 1
ATOM 998 O O . VAL A 1 126 ? 4.988 2.811 -15.030 1.00 98.38 126 VAL A O 1
ATOM 1001 N N . ASN A 1 127 ? 4.151 1.552 -16.681 1.00 98.25 127 ASN A N 1
ATOM 1002 C CA . ASN A 1 127 ? 4.801 2.312 -17.747 1.00 98.25 127 ASN A CA 1
ATOM 1003 C C . ASN A 1 127 ? 4.231 3.733 -17.895 1.00 98.25 127 ASN A C 1
ATOM 1005 O O . ASN A 1 127 ? 4.988 4.675 -18.133 1.00 98.25 127 ASN A O 1
ATOM 1009 N N . GLU A 1 128 ? 2.915 3.903 -17.730 1.00 98.25 128 GLU A N 1
ATOM 1010 C CA . GLU A 1 128 ? 2.279 5.226 -17.699 1.00 98.25 128 GLU A CA 1
ATOM 1011 C C . GLU A 1 128 ? 2.812 6.055 -16.522 1.00 98.25 128 GLU A C 1
ATOM 1013 O O . GLU A 1 128 ? 3.227 7.201 -16.713 1.00 98.25 128 GLU A O 1
ATOM 1018 N N . HIS A 1 129 ? 2.904 5.459 -15.329 1.00 97.69 129 HIS A N 1
ATOM 1019 C CA . HIS A 1 129 ? 3.472 6.135 -14.162 1.00 97.69 129 HIS A CA 1
ATOM 1020 C C . HIS A 1 129 ? 4.966 6.458 -14.339 1.00 97.69 129 HIS A C 1
ATOM 1022 O O . HIS A 1 129 ? 5.394 7.574 -14.054 1.00 97.69 129 HIS A O 1
ATOM 1028 N N . ARG A 1 130 ? 5.767 5.543 -14.906 1.00 97.69 130 ARG A N 1
ATOM 1029 C CA . ARG A 1 130 ? 7.177 5.797 -15.262 1.00 97.69 130 ARG A CA 1
ATOM 1030 C C . ARG A 1 130 ? 7.316 7.037 -16.146 1.00 97.69 130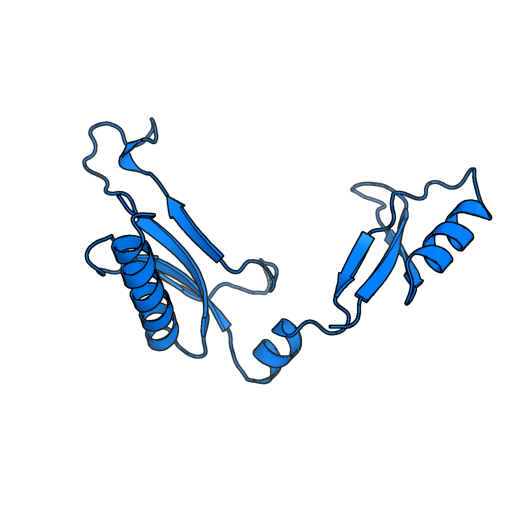 ARG A C 1
ATOM 1032 O O . ARG A 1 130 ? 8.187 7.870 -15.901 1.00 97.69 130 ARG A O 1
ATOM 1039 N N . ALA A 1 131 ? 6.481 7.155 -17.179 1.00 97.56 131 ALA A N 1
ATOM 1040 C CA . ALA A 1 131 ? 6.510 8.303 -18.080 1.00 97.56 131 ALA A CA 1
ATOM 1041 C C . ALA A 1 131 ? 6.193 9.614 -17.339 1.00 97.56 131 ALA A C 1
ATOM 1043 O O . ALA A 1 131 ? 6.869 10.615 -17.573 1.00 97.56 131 ALA A O 1
ATOM 1044 N N . GLN A 1 132 ? 5.234 9.590 -16.405 1.00 97.25 132 GLN A N 1
ATOM 1045 C CA . GLN A 1 132 ? 4.921 10.732 -15.538 1.00 97.25 132 GLN A CA 1
ATOM 1046 C C . GLN A 1 132 ? 6.116 11.120 -14.659 1.00 97.25 132 GLN A C 1
ATOM 1048 O O . GLN A 1 132 ? 6.489 12.288 -14.656 1.00 97.25 132 GLN A O 1
ATOM 1053 N N . MET A 1 133 ? 6.768 10.158 -13.995 1.00 95.81 133 MET A N 1
ATOM 1054 C CA . MET A 1 133 ? 7.933 10.419 -13.132 1.00 95.81 133 MET A CA 1
ATOM 1055 C C . MET A 1 133 ? 9.131 10.998 -13.899 1.00 95.81 133 MET A C 1
ATOM 1057 O O . MET A 1 133 ? 9.894 11.805 -13.370 1.00 95.81 133 MET A O 1
ATOM 1061 N N . ILE A 1 134 ? 9.329 10.582 -15.154 1.00 96.44 134 ILE A N 1
ATOM 1062 C CA . ILE A 1 134 ? 10.368 11.161 -16.017 1.00 96.44 134 ILE A CA 1
ATOM 1063 C C . ILE A 1 134 ? 9.995 12.594 -16.400 1.00 96.44 134 ILE A C 1
ATOM 1065 O O . ILE A 1 134 ? 10.851 13.474 -16.354 1.00 96.44 134 ILE A O 1
ATOM 1069 N N . ALA A 1 135 ? 8.731 12.838 -16.756 1.00 96.38 135 ALA A N 1
ATOM 1070 C CA . ALA A 1 135 ? 8.251 14.163 -17.135 1.00 96.38 135 ALA A CA 1
ATOM 1071 C C . ALA A 1 135 ? 8.252 15.158 -15.960 1.00 96.38 135 ALA A C 1
ATOM 1073 O O . ALA A 1 135 ? 8.549 16.332 -16.170 1.00 96.38 135 ALA A O 1
ATOM 1074 N N . SER A 1 136 ? 7.960 14.703 -14.735 1.00 95.88 136 SER A N 1
ATOM 1075 C CA . SER A 1 136 ? 7.988 15.531 -13.519 1.00 95.88 1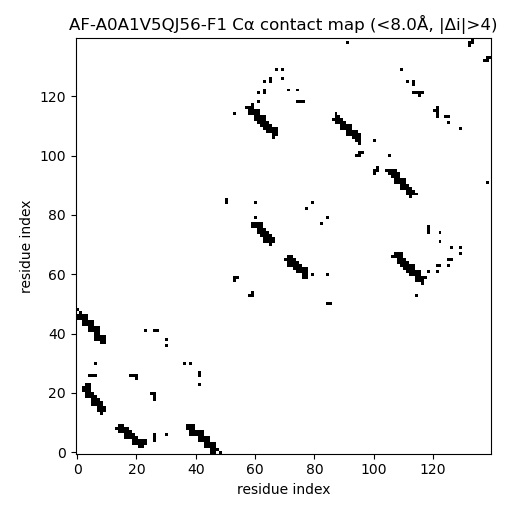36 SER A CA 1
ATOM 1076 C C . SER A 1 136 ? 9.396 15.751 -12.956 1.00 95.88 136 SER A C 1
ATOM 1078 O O . SER A 1 136 ? 9.580 16.594 -12.081 1.00 95.88 136 SER A O 1
ATOM 1080 N N . GLY A 1 137 ? 10.401 15.022 -13.452 1.00 93.56 137 GLY A N 1
ATOM 1081 C CA . GLY A 1 137 ? 11.780 15.088 -12.961 1.00 93.56 137 GLY A CA 1
ATOM 1082 C C . GLY A 1 137 ? 12.044 14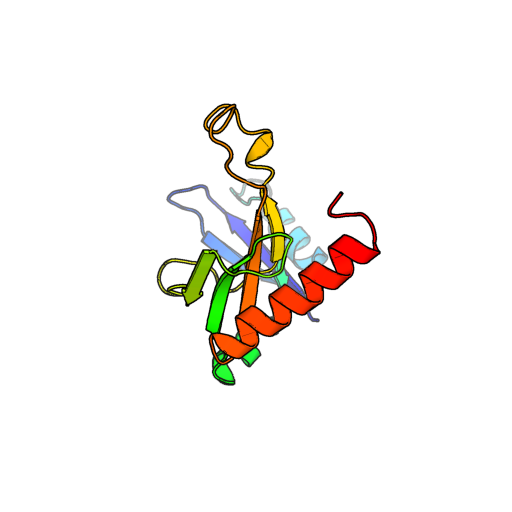.268 -11.692 1.00 93.56 137 GLY A C 1
ATOM 1083 O O . GLY A 1 137 ? 13.180 14.232 -11.225 1.00 93.56 137 GLY A O 1
ATOM 1084 N N . GLU A 1 138 ? 11.045 13.557 -11.161 1.00 91.88 138 GLU A N 1
ATOM 1085 C CA . GLU A 1 138 ? 11.210 12.626 -10.033 1.00 91.88 138 GLU A CA 1
ATOM 1086 C C . GLU A 1 138 ? 12.192 11.489 -10.357 1.00 91.88 138 GLU A C 1
ATOM 1088 O O . GLU A 1 138 ? 12.914 11.000 -9.481 1.00 91.88 138 GLU A O 1
ATOM 1093 N N . TRP A 1 139 ? 12.264 11.097 -11.635 1.00 88.88 139 TRP A N 1
ATOM 1094 C CA . TRP A 1 139 ? 13.262 10.163 -12.149 1.00 88.88 139 TRP A CA 1
ATOM 1095 C C . TRP A 1 139 ? 14.342 10.850 -12.996 1.00 88.88 139 TRP A C 1
ATOM 1097 O O . TRP A 1 139 ? 14.500 10.592 -14.201 1.00 88.88 139 TRP A O 1
ATOM 1107 N N . SER A 1 140 ? 15.119 11.700 -12.321 1.00 77.31 140 SER A N 1
ATOM 1108 C CA . SER A 1 140 ? 16.419 12.194 -12.790 1.00 77.31 140 SER A CA 1
ATOM 1109 C C . SER A 1 140 ? 17.476 11.095 -12.807 1.00 77.31 140 SER A C 1
ATOM 1111 O O . SER A 1 140 ? 17.536 10.336 -11.798 1.00 77.31 140 SER A O 1
#

Solvent-accessible surface area (backbone atoms only — not comparable to full-atom values): 8221 Å² total; per-residue (Å²): 135,53,56,33,23,34,36,30,29,66,57,93,91,59,54,42,82,76,47,80,27,81,44,64,67,61,41,50,53,59,49,61,76,45,76,89,53,68,61,56,72,77,44,81,42,67,52,82,46,68,62,60,56,39,48,77,72,58,38,41,49,29,42,39,34,30,37,90,90,61,54,71,81,45,75,45,75,59,61,69,91,84,43,75,90,77,74,62,50,76,45,74,47,59,38,58,75,34,80,94,33,58,93,64,82,52,71,47,32,37,46,32,27,42,78,26,76,45,70,68,53,37,53,49,56,52,48,54,50,50,54,48,34,48,74,73,52,78,59,115

Foldseek 3Di:
DFKKKWWWFDDDPPIDTDDIHRDVVVVVVVCVVPVVGRIDDIDMDDDPDCLVVLVVVQKFKKKWKAALVLDTPDIDTDDCVVDPSPPFDKDWDQLCPDPVCPPVPDHIIIIGIDIDNDRVRVSVVVSVVSVVCVVVVVPD

Mean predicted aligned error: 5.29 Å

Radius of gyration: 20.71 Å; Cα contacts (8 Å, |Δi|>4): 230; chains: 1; bounding box: 48×31×56 Å

pLDDT: mean 93.68, std 5.38, range [71.88, 98.62]

Sequence (140 aa):
MKKIYAVNSGCYSNYRIVALFSTPERAQEFMAAVPDSDYNDVEEFELNPDTADMIKRGYSLWSVHMLRDGNTESVSQRDLSLYGVGDVGHRIWRRTQAPAYKGRGIPDILTSTVWAKSEEAAVKIVNEHRAQMIASGEWS

Nearest PDB structures (foldseek):
  7jtk-assembly1_B  TM=2.335E-01  e=2.562E+00  Chlamydomonas reinhardtii

Secondary structure (DSSP, 8-state):
-EEEEEEEES-TTS-EEEEEESSHHHHHHHHHTSTTS-B-PPEEEEES-HHHHHHHTT-EEEEEEEETTS-EEEEEE--TTTS-TT--EEEEE-GGGSGGGTTTTPPPEEEEEEEESSHHHHHHHHHHHHHHHHHHTTT-